Protein AF-A0AAU1V362-F1 (afdb_monomer_lite)

Secondary structure (DSSP, 8-state):
--HHHHHHHHHHHHHHTS-HHHHHHHHHHHHHHHSPPPP--GGGGS---------

pLDDT: mean 77.1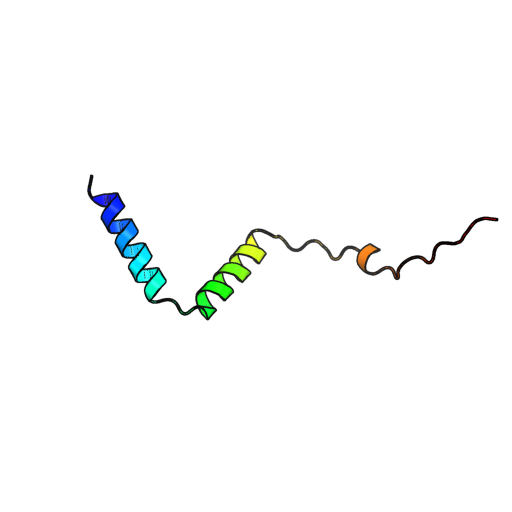, std 11.84, range [55.69, 95.56]

Foldseek 3Di:
DCPVVVVVVVVVVVVVPDDPVVVVVVVVVVCCVVDPDDDPDVVVVDDPPPDDDDD

Structure (mmCIF, N/CA/C/O backbone):
data_AF-A0AAU1V362-F1
#
_entry.id   AF-A0AAU1V362-F1
#
loop_
_atom_site.group_PDB
_atom_site.id
_atom_site.type_symbol
_atom_site.label_atom_id
_atom_site.label_alt_id
_atom_site.label_comp_id
_atom_site.label_asym_id
_atom_site.label_entity_id
_atom_site.label_seq_id
_atom_site.pdbx_PDB_ins_code
_atom_site.Cartn_x
_atom_site.Cartn_y
_atom_site.Cartn_z
_atom_site.occupancy
_atom_site.B_iso_or_equiv
_atom_site.auth_seq_id
_atom_site.auth_comp_id
_atom_site.auth_asym_id
_atom_site.auth_atom_id
_atom_site.pdbx_PDB_model_num
ATOM 1 N N . MET A 1 1 ? 4.021 26.760 23.099 1.00 55.69 1 MET A N 1
ATOM 2 C CA . MET A 1 1 ? 3.330 26.437 21.833 1.00 55.69 1 MET A CA 1
ATOM 3 C C . MET A 1 1 ? 2.907 24.969 21.907 1.00 55.69 1 MET A C 1
ATOM 5 O O . MET A 1 1 ? 3.747 24.128 21.638 1.00 55.69 1 MET A O 1
ATOM 9 N N . PRO A 1 2 ? 1.673 24.652 22.340 1.00 62.81 2 PRO A N 1
ATOM 10 C CA . PRO A 1 2 ? 1.228 23.280 22.650 1.00 62.81 2 PRO A CA 1
ATOM 11 C C . PRO A 1 2 ? 0.683 22.486 21.444 1.00 62.81 2 PRO A C 1
ATOM 13 O O . PRO A 1 2 ? 0.266 21.340 21.572 1.00 62.81 2 PRO A O 1
ATOM 16 N N . ALA A 1 3 ? 0.641 23.087 20.253 1.00 62.94 3 ALA A N 1
ATOM 17 C CA . ALA A 1 3 ? 0.038 22.453 19.080 1.00 62.94 3 ALA A CA 1
ATOM 18 C C . ALA A 1 3 ? 0.874 21.286 18.518 1.00 62.94 3 ALA A C 1
ATOM 20 O O . ALA A 1 3 ? 0.312 20.343 17.969 1.00 62.94 3 ALA A O 1
ATOM 21 N N . THR A 1 4 ? 2.205 21.326 18.653 1.00 67.38 4 THR A N 1
ATOM 22 C CA . THR A 1 4 ? 3.091 20.280 18.114 1.00 67.38 4 THR A CA 1
ATOM 23 C C . THR A 1 4 ? 3.122 19.034 18.998 1.00 67.38 4 THR A C 1
ATOM 25 O O . THR A 1 4 ? 3.043 17.934 18.472 1.00 67.38 4 THR A O 1
ATOM 28 N N . GLU A 1 5 ? 3.151 19.178 20.328 1.00 73.44 5 GLU A N 1
ATOM 29 C CA . GLU A 1 5 ? 3.150 18.037 21.267 1.00 73.44 5 GLU A CA 1
ATOM 30 C C . GLU A 1 5 ? 1.868 17.196 21.178 1.00 73.44 5 GLU A C 1
ATOM 32 O O . GLU A 1 5 ? 1.922 15.967 21.198 1.00 73.44 5 GLU A O 1
ATOM 37 N N . SER A 1 6 ? 0.719 17.855 21.008 1.00 71.56 6 SER A N 1
ATOM 38 C CA . SER A 1 6 ? -0.576 17.184 20.899 1.00 71.56 6 SER A CA 1
ATOM 39 C C . SER A 1 6 ? -0.686 16.391 19.590 1.00 71.56 6 SER A C 1
ATOM 41 O O . SER A 1 6 ? -1.221 15.284 19.586 1.00 71.56 6 SER A O 1
ATOM 43 N N . ASN A 1 7 ? -0.098 16.906 18.502 1.00 77.38 7 ASN A N 1
ATOM 44 C CA . ASN A 1 7 ? -0.024 16.201 17.223 1.00 77.38 7 ASN A CA 1
ATOM 45 C C . ASN A 1 7 ? 0.869 14.951 17.311 1.00 77.38 7 ASN A C 1
ATOM 47 O O . ASN A 1 7 ? 0.485 13.880 16.853 1.00 77.38 7 ASN A O 1
ATOM 51 N N . GLU A 1 8 ? 2.032 15.054 17.954 1.00 79.12 8 GLU A N 1
ATOM 52 C CA . GLU A 1 8 ? 2.969 13.932 18.106 1.00 79.12 8 GLU A CA 1
ATOM 53 C C . GLU A 1 8 ? 2.337 12.790 18.918 1.00 79.12 8 GLU A C 1
ATOM 55 O O . GLU A 1 8 ? 2.347 11.637 18.489 1.00 79.12 8 GLU A O 1
ATOM 60 N N . GLN A 1 9 ? 1.709 13.107 20.057 1.00 75.06 9 GLN A N 1
ATOM 61 C CA . GLN A 1 9 ? 1.013 12.126 20.901 1.00 75.06 9 GLN A CA 1
ATOM 62 C C . GLN A 1 9 ? -0.121 11.415 20.150 1.00 75.06 9 GLN A C 1
ATOM 64 O O . GLN A 1 9 ? -0.299 10.202 20.287 1.00 75.06 9 GLN A O 1
ATOM 69 N N . GLN A 1 10 ? -0.862 12.157 19.325 1.00 75.75 10 G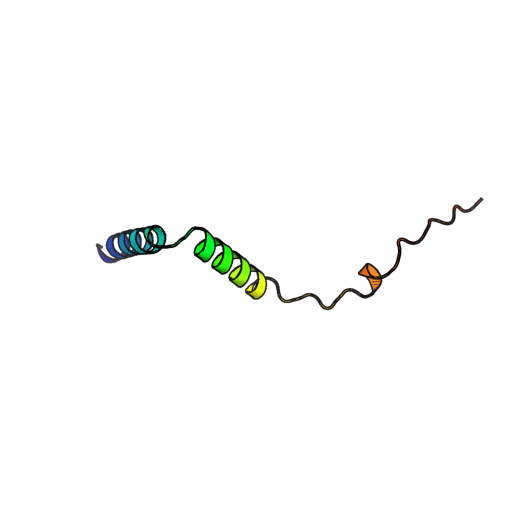LN A N 1
ATOM 70 C CA . GLN A 1 10 ? -1.923 11.602 18.494 1.00 75.75 10 GLN A CA 1
ATOM 71 C C . GLN A 1 10 ? -1.371 10.661 17.412 1.00 75.75 10 GLN A C 1
ATOM 73 O O . GLN A 1 10 ? -1.948 9.598 17.180 1.00 75.75 10 GLN A O 1
ATOM 78 N N . LEU A 1 11 ? -0.234 10.997 16.792 1.00 80.88 11 LEU A N 1
ATOM 79 C CA . LEU A 1 11 ? 0.444 10.123 15.829 1.00 80.88 11 LEU A CA 1
ATOM 80 C C . LEU A 1 11 ? 0.906 8.813 16.482 1.00 80.88 11 LEU A C 1
ATOM 82 O O . LEU A 1 11 ? 0.672 7.743 15.921 1.00 80.88 11 LEU A O 1
ATOM 86 N N . TYR A 1 12 ? 1.482 8.867 17.687 1.00 77.50 12 TYR A N 1
ATOM 87 C CA . TYR A 1 12 ? 1.870 7.656 18.422 1.00 77.50 12 TYR A CA 1
ATOM 88 C C . TYR A 1 12 ? 0.669 6.763 18.762 1.00 77.50 12 TYR A C 1
ATOM 90 O O . TYR A 1 12 ? 0.754 5.544 18.605 1.00 77.50 12 TYR A O 1
ATOM 98 N N . ALA A 1 13 ? -0.458 7.348 19.179 1.00 77.44 13 ALA A N 1
ATOM 99 C CA . ALA A 1 13 ? -1.679 6.597 19.471 1.00 77.44 13 ALA A CA 1
ATOM 100 C C . ALA A 1 13 ? -2.265 5.924 18.218 1.00 77.44 13 ALA A C 1
ATOM 102 O O . ALA A 1 13 ? -2.699 4.773 18.285 1.00 77.44 13 ALA A O 1
ATOM 103 N N . VAL A 1 14 ? -2.230 6.608 17.069 1.00 79.25 14 VAL A N 1
ATOM 104 C CA . VAL A 1 14 ? -2.638 6.034 15.779 1.00 79.25 14 VAL A CA 1
ATOM 105 C C . VAL A 1 14 ? -1.747 4.850 15.417 1.00 79.25 14 VAL A C 1
ATOM 107 O O . VAL A 1 14 ? -2.277 3.780 15.134 1.00 79.25 14 VAL A O 1
ATOM 110 N N . VAL A 1 15 ? -0.420 5.003 15.490 1.00 76.69 15 VAL A N 1
ATOM 111 C CA . VAL A 1 15 ? 0.548 3.941 15.156 1.00 76.69 15 VAL A CA 1
ATOM 112 C C . VAL A 1 15 ? 0.396 2.723 16.077 1.00 76.69 15 VAL A C 1
ATOM 114 O O . VAL A 1 15 ? 0.474 1.592 15.602 1.00 76.69 15 VAL A O 1
ATOM 117 N N . ALA A 1 16 ? 0.112 2.929 17.366 1.00 78.81 16 ALA A N 1
ATOM 118 C CA . ALA A 1 16 ? -0.097 1.845 18.329 1.00 78.81 16 ALA A CA 1
ATOM 119 C C . ALA A 1 16 ? -1.352 0.992 18.048 1.00 78.81 16 ALA A C 1
ATOM 121 O O . ALA A 1 16 ? -1.420 -0.156 18.486 1.00 78.81 16 ALA A O 1
ATOM 122 N N . GLY A 1 17 ? -2.333 1.528 17.313 1.00 83.25 17 GLY A N 1
ATOM 123 C CA . GLY A 1 17 ? -3.536 0.804 16.891 1.00 83.25 17 GLY A CA 1
ATOM 124 C C . GLY A 1 17 ? -3.383 0.016 15.586 1.00 83.25 17 GLY A C 1
ATOM 125 O O . GLY A 1 17 ? -4.299 -0.719 15.212 1.00 83.25 17 GLY A O 1
ATOM 126 N N . VAL A 1 18 ? -2.256 0.154 14.877 1.00 86.69 18 VAL A N 1
ATOM 127 C CA . VAL A 1 18 ? -2.049 -0.470 13.564 1.00 86.69 18 VAL A CA 1
ATOM 128 C C . VAL A 1 18 ? -1.416 -1.851 13.719 1.00 86.69 18 VAL A C 1
ATOM 130 O O . VAL A 1 18 ? -0.426 -2.037 14.424 1.00 86.69 18 VAL A O 1
ATOM 133 N N . SER A 1 19 ? -1.952 -2.846 13.012 1.00 91.00 19 SER A N 1
ATOM 134 C CA . SER A 1 19 ? -1.297 -4.151 12.914 1.00 91.00 19 SER A CA 1
ATOM 135 C C . SER A 1 19 ? 0.010 -4.038 12.123 1.00 91.00 19 SER A C 1
ATOM 137 O O . SER A 1 19 ? 0.057 -3.365 11.095 1.00 91.00 19 SER A O 1
ATOM 139 N N . MET A 1 20 ? 1.043 -4.792 12.513 1.00 91.19 20 MET A N 1
ATOM 140 C CA . MET A 1 20 ? 2.303 -4.896 11.759 1.00 91.19 20 MET A CA 1
ATOM 141 C C . MET A 1 20 ? 2.078 -5.207 10.267 1.00 91.19 20 MET A C 1
ATOM 143 O O . MET A 1 20 ? 2.819 -4.736 9.409 1.00 91.19 20 MET A O 1
ATOM 147 N N . ARG A 1 21 ? 1.022 -5.966 9.939 1.00 93.38 21 ARG A N 1
ATOM 148 C CA . ARG A 1 21 ? 0.640 -6.260 8.551 1.00 93.38 21 ARG A CA 1
ATOM 149 C C . ARG A 1 21 ? 0.242 -5.002 7.775 1.00 93.38 21 ARG A C 1
ATOM 151 O O . ARG A 1 21 ? 0.669 -4.852 6.636 1.00 93.38 21 ARG A O 1
ATOM 158 N N . ASP A 1 22 ? -0.558 -4.129 8.377 1.00 93.06 22 ASP A N 1
ATOM 159 C CA . ASP A 1 22 ? -1.028 -2.890 7.745 1.00 93.06 22 ASP A CA 1
ATOM 160 C C . ASP A 1 22 ? 0.128 -1.906 7.531 1.00 93.06 22 ASP A C 1
ATOM 162 O O . ASP A 1 22 ? 0.239 -1.278 6.476 1.00 93.06 22 ASP A O 1
ATOM 166 N N . LEU A 1 23 ? 1.056 -1.848 8.496 1.00 92.00 23 LEU A N 1
ATOM 167 C CA . LEU A 1 23 ? 2.280 -1.062 8.362 1.00 92.00 23 LEU A CA 1
ATOM 168 C C . LEU A 1 23 ? 3.129 -1.555 7.179 1.00 92.00 23 LEU A C 1
ATOM 170 O O . LEU A 1 23 ? 3.520 -0.760 6.327 1.00 92.00 23 LEU A O 1
ATOM 174 N N . LEU A 1 24 ? 3.359 -2.868 7.076 1.00 94.94 24 LEU A N 1
ATOM 175 C CA . LEU A 1 24 ? 4.104 -3.462 5.960 1.00 94.94 24 LEU A CA 1
ATOM 176 C C . LEU A 1 24 ? 3.407 -3.249 4.607 1.00 94.94 24 LEU A C 1
ATOM 178 O O . LEU A 1 24 ? 4.075 -2.943 3.618 1.00 94.94 24 LEU A O 1
ATOM 182 N N . ALA A 1 25 ? 2.077 -3.375 4.556 1.00 95.56 25 ALA A N 1
ATOM 183 C CA . ALA A 1 25 ? 1.298 -3.104 3.349 1.00 95.56 25 ALA A CA 1
ATOM 184 C C . ALA A 1 25 ? 1.434 -1.637 2.910 1.00 95.56 25 ALA A C 1
ATOM 186 O O . ALA A 1 25 ? 1.658 -1.362 1.729 1.00 95.56 25 ALA A O 1
ATOM 187 N N . SER A 1 26 ? 1.392 -0.705 3.864 1.00 94.19 26 SER A N 1
ATOM 188 C CA . SER A 1 26 ? 1.612 0.723 3.615 1.00 94.19 26 SER A CA 1
ATOM 189 C C . SER A 1 26 ? 3.029 1.000 3.099 1.00 94.19 26 SER A C 1
ATOM 191 O O . SER A 1 26 ? 3.194 1.746 2.133 1.00 94.19 26 SER A O 1
ATOM 193 N N . CYS A 1 27 ? 4.055 0.353 3.666 1.00 92.75 27 CYS A N 1
ATOM 194 C CA . CYS A 1 27 ? 5.432 0.452 3.172 1.00 92.75 27 CYS A CA 1
ATOM 195 C C . CYS A 1 27 ? 5.573 -0.067 1.730 1.00 92.75 27 CYS A C 1
ATOM 197 O O . CYS A 1 27 ? 6.236 0.571 0.912 1.00 92.75 27 CYS A O 1
ATOM 199 N N . ALA A 1 28 ? 4.931 -1.189 1.390 1.00 93.81 28 ALA A N 1
ATOM 200 C CA . ALA A 1 28 ? 4.940 -1.722 0.027 1.00 93.81 28 ALA A CA 1
ATOM 201 C C . ALA A 1 28 ? 4.242 -0.776 -0.968 1.00 93.81 28 ALA A C 1
ATOM 203 O O . ALA A 1 28 ? 4.757 -0.546 -2.065 1.00 93.81 28 ALA A O 1
ATOM 204 N N . ALA A 1 29 ? 3.113 -0.180 -0.573 1.00 92.69 29 ALA A N 1
ATOM 205 C CA . ALA A 1 29 ? 2.404 0.809 -1.381 1.00 92.69 29 ALA A CA 1
ATOM 206 C C . ALA A 1 29 ? 3.254 2.069 -1.616 1.00 92.69 29 ALA A C 1
ATOM 208 O O . ALA A 1 29 ? 3.402 2.511 -2.755 1.00 92.69 29 ALA A O 1
ATOM 209 N N . ALA A 1 30 ? 3.882 2.606 -0.566 1.00 94.69 30 ALA A N 1
ATOM 210 C CA . ALA A 1 30 ? 4.794 3.743 -0.678 1.00 94.69 30 ALA A CA 1
ATOM 211 C C . ALA A 1 30 ? 5.975 3.440 -1.614 1.00 94.69 30 ALA A C 1
ATOM 213 O O . ALA A 1 30 ? 6.334 4.273 -2.448 1.00 94.69 30 ALA A O 1
ATOM 214 N N . ASN A 1 31 ? 6.533 2.228 -1.536 1.00 91.25 31 ASN A N 1
ATOM 215 C CA . ASN A 1 31 ? 7.596 1.798 -2.436 1.00 91.25 31 ASN A CA 1
ATOM 216 C C . ASN A 1 31 ? 7.138 1.756 -3.901 1.00 91.25 31 ASN A C 1
ATOM 218 O O . ASN A 1 31 ? 7.895 2.173 -4.770 1.00 91.25 31 ASN A O 1
ATOM 222 N N . ALA A 1 32 ? 5.912 1.307 -4.187 1.00 88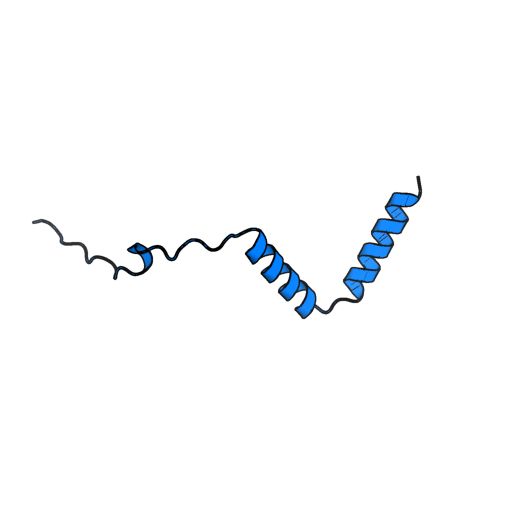.75 32 ALA A N 1
ATOM 223 C CA . ALA A 1 32 ? 5.361 1.305 -5.545 1.00 88.75 32 ALA A CA 1
ATOM 224 C C . ALA A 1 32 ? 5.096 2.722 -6.087 1.00 88.75 32 ALA A C 1
ATOM 226 O O . ALA A 1 32 ? 5.267 2.969 -7.277 1.00 88.75 32 ALA A O 1
ATOM 227 N N . ILE A 1 33 ? 4.713 3.663 -5.219 1.00 88.88 33 ILE A N 1
ATOM 228 C CA . ILE A 1 33 ? 4.529 5.074 -5.594 1.00 88.88 33 ILE A CA 1
ATOM 229 C C . ILE A 1 33 ? 5.883 5.735 -5.882 1.00 88.88 33 ILE A C 1
ATOM 231 O O . ILE A 1 33 ? 6.037 6.428 -6.886 1.00 88.88 33 ILE A O 1
ATOM 235 N N . SER A 1 34 ? 6.871 5.518 -5.009 1.00 89.25 34 SER A N 1
ATOM 236 C CA . SER A 1 34 ? 8.206 6.116 -5.142 1.00 89.25 34 SER A CA 1
ATOM 237 C C . SER A 1 34 ? 9.071 5.426 -6.191 1.00 89.25 34 SER A C 1
ATOM 239 O O . SER A 1 34 ? 10.053 6.009 -6.655 1.00 89.25 34 SER A O 1
ATOM 241 N N . THR A 1 35 ? 8.739 4.188 -6.541 1.00 84.69 35 THR A N 1
ATOM 242 C CA . THR A 1 35 ? 9.460 3.403 -7.534 1.00 84.69 35 THR A CA 1
ATOM 243 C C . THR A 1 35 ? 8.510 3.151 -8.690 1.00 84.69 35 THR A C 1
ATOM 245 O O . THR A 1 35 ? 7.854 2.106 -8.721 1.00 84.69 35 THR A O 1
ATOM 248 N N . PRO A 1 36 ? 8.400 4.100 -9.640 1.00 78.19 36 PRO A N 1
ATOM 249 C CA . PRO A 1 36 ? 7.604 3.855 -10.827 1.00 78.19 36 PRO A CA 1
ATOM 250 C C . PRO A 1 36 ? 8.111 2.568 -11.491 1.00 78.19 36 PRO A C 1
ATOM 252 O O . PRO A 1 36 ? 9.329 2.335 -11.514 1.00 78.19 36 PRO A O 1
ATOM 255 N N . PRO A 1 37 ? 7.212 1.709 -12.005 1.00 76.81 37 PRO A N 1
ATOM 256 C CA . PRO A 1 37 ? 7.628 0.476 -12.646 1.00 76.81 37 PRO A CA 1
ATOM 257 C C . PRO A 1 37 ? 8.581 0.827 -13.786 1.00 76.81 37 PRO A C 1
ATOM 259 O O . PRO A 1 37 ? 8.222 1.558 -14.712 1.00 76.81 37 PRO A O 1
ATOM 262 N N . ARG A 1 38 ? 9.815 0.320 -13.713 1.00 70.06 38 ARG A N 1
ATOM 263 C CA . ARG A 1 38 ? 10.685 0.333 -14.885 1.00 70.06 38 ARG A CA 1
ATOM 264 C C . ARG A 1 38 ? 10.018 -0.554 -15.925 1.00 70.06 38 ARG A C 1
ATOM 266 O O . ARG A 1 38 ? 9.556 -1.646 -15.591 1.00 70.06 38 ARG A O 1
ATOM 273 N N . LEU A 1 39 ? 9.949 -0.074 -17.166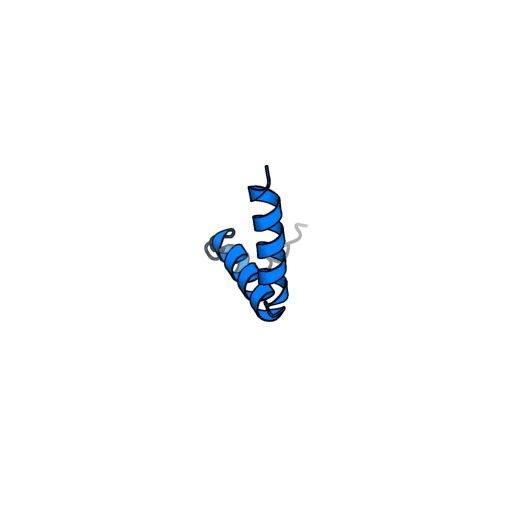 1.00 75.44 39 LEU A N 1
ATOM 274 C CA . LEU A 1 39 ? 9.606 -0.938 -18.290 1.00 75.44 39 LEU A CA 1
ATOM 275 C C . LEU A 1 39 ? 10.473 -2.200 -18.191 1.00 75.44 39 LEU A C 1
ATOM 277 O O . LEU A 1 39 ? 11.652 -2.066 -17.843 1.00 75.44 39 LEU A O 1
ATOM 281 N N . PRO A 1 40 ? 9.904 -3.397 -18.420 1.00 70.19 40 PRO A N 1
ATOM 282 C CA . PRO A 1 40 ? 10.684 -4.621 -18.411 1.00 70.19 40 PRO A CA 1
ATOM 283 C C . PRO A 1 40 ? 11.866 -4.418 -19.351 1.00 70.19 40 PRO A C 1
ATOM 285 O O . PRO A 1 40 ? 11.688 -4.144 -20.538 1.00 70.19 40 PRO A O 1
ATOM 288 N N . ASP A 1 41 ? 13.060 -4.448 -18.771 1.00 65.62 41 ASP A N 1
ATOM 289 C CA . ASP A 1 41 ? 14.290 -4.259 -19.510 1.00 65.62 41 ASP A CA 1
ATOM 290 C C . ASP A 1 41 ? 14.435 -5.458 -20.463 1.00 65.62 41 ASP A C 1
ATOM 292 O O . ASP A 1 41 ? 14.439 -6.603 -19.997 1.00 65.62 41 ASP A O 1
ATOM 296 N N . PRO A 1 42 ? 14.465 -5.239 -21.790 1.00 63.91 42 PRO A N 1
ATOM 297 C CA . PRO A 1 42 ? 14.528 -6.338 -22.746 1.00 63.91 42 PRO A CA 1
ATOM 298 C C . PRO A 1 42 ? 15.826 -7.151 -22.605 1.00 63.91 42 PRO A C 1
ATOM 300 O O . PRO A 1 42 ? 15.827 -8.336 -22.933 1.00 63.91 42 PRO A O 1
ATOM 303 N N . GLU A 1 43 ? 16.894 -6.564 -22.050 1.00 61.62 43 GLU A N 1
ATOM 304 C CA . GLU A 1 43 ? 18.183 -7.227 -21.823 1.00 61.62 43 GLU A CA 1
ATOM 305 C C . GLU A 1 43 ? 18.173 -8.098 -20.557 1.00 61.62 43 GLU A C 1
ATOM 307 O O . GLU A 1 43 ? 18.864 -9.112 -20.505 1.00 61.62 43 GLU A O 1
ATOM 312 N N . ALA A 1 44 ? 17.331 -7.798 -19.561 1.00 62.81 44 ALA A N 1
ATOM 313 C CA . ALA A 1 44 ? 17.119 -8.670 -18.399 1.00 62.81 44 ALA A CA 1
ATOM 314 C C . ALA A 1 44 ? 16.423 -10.000 -18.760 1.00 62.81 44 ALA A C 1
ATOM 316 O O . ALA A 1 44 ? 16.431 -10.943 -17.966 1.00 62.81 44 ALA A O 1
ATOM 317 N N . SER A 1 45 ? 15.825 -10.081 -19.954 1.00 61.66 45 SER A N 1
ATOM 318 C CA . SER A 1 45 ? 15.262 -11.314 -20.514 1.00 61.66 45 SER A CA 1
ATOM 319 C C . SER A 1 45 ? 16.269 -12.096 -21.369 1.00 61.66 45 SER A C 1
ATOM 321 O O . SER A 1 45 ? 15.995 -13.237 -21.749 1.00 61.66 45 SER A O 1
ATOM 323 N N . ALA A 1 46 ? 17.444 -11.527 -21.659 1.00 65.19 46 ALA A N 1
ATOM 324 C CA . ALA A 1 46 ? 18.469 -12.231 -22.410 1.00 65.19 46 ALA A CA 1
ATOM 325 C C . ALA A 1 46 ? 19.146 -13.287 -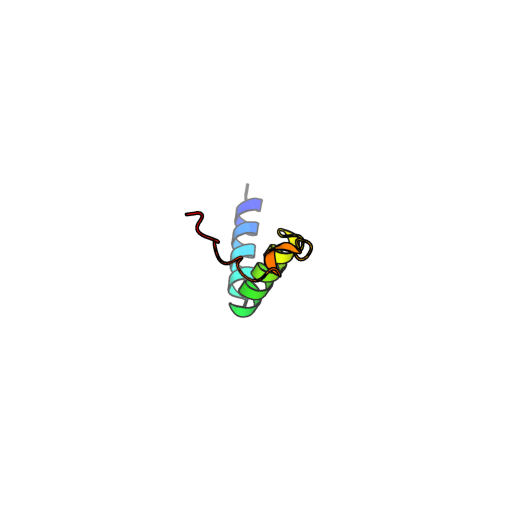21.512 1.00 65.19 46 ALA A C 1
ATOM 327 O O . ALA A 1 46 ? 19.587 -12.974 -20.402 1.00 65.19 46 ALA A O 1
ATOM 328 N N . PRO A 1 47 ? 19.253 -14.555 -21.955 1.00 68.88 47 PRO A N 1
ATOM 329 C CA . PRO A 1 47 ? 20.053 -15.541 -21.239 1.00 68.88 47 PRO A CA 1
ATOM 330 C C . PRO A 1 47 ? 21.506 -15.045 -21.155 1.00 68.88 47 PRO A C 1
ATOM 332 O O . PRO A 1 47 ? 21.979 -14.431 -22.114 1.00 68.88 47 PRO A O 1
ATOM 335 N N . PRO A 1 48 ? 22.237 -15.310 -20.053 1.00 67.12 48 PRO A N 1
ATOM 336 C CA . PRO A 1 48 ? 23.600 -14.815 -19.893 1.00 67.12 48 PRO A CA 1
ATOM 337 C C . PRO A 1 48 ? 24.457 -15.271 -21.078 1.00 67.12 48 PRO A C 1
ATOM 339 O O . PRO A 1 48 ? 24.672 -16.472 -21.280 1.00 67.12 48 PRO A O 1
ATOM 342 N N . SER A 1 49 ? 24.918 -14.307 -21.878 1.00 66.88 49 SER A N 1
ATOM 343 C CA . SER A 1 49 ? 25.781 -14.535 -23.034 1.00 66.88 49 SER A CA 1
ATOM 344 C C . SER A 1 49 ? 27.031 -15.286 -22.583 1.00 66.88 49 SER A C 1
ATOM 346 O O . SER A 1 49 ? 27.873 -14.741 -21.870 1.00 66.88 49 SER A O 1
ATOM 348 N N . ARG A 1 50 ? 27.156 -16.565 -22.966 1.00 66.88 50 ARG A N 1
ATOM 349 C CA . ARG A 1 50 ? 28.365 -17.350 -22.691 1.00 66.88 50 ARG A CA 1
ATOM 350 C C . ARG A 1 50 ? 29.543 -16.684 -23.397 1.00 66.88 50 ARG A C 1
ATOM 352 O O . ARG A 1 50 ? 29.554 -16.573 -24.620 1.00 66.88 50 ARG A O 1
ATOM 359 N N . HIS A 1 51 ? 30.513 -16.247 -22.602 1.00 67.00 51 HIS A N 1
ATOM 360 C CA . HIS A 1 51 ? 31.774 -15.667 -23.044 1.00 67.00 51 HIS A CA 1
ATOM 361 C C . HIS A 1 51 ? 32.442 -16.574 -24.084 1.00 67.00 51 HIS A C 1
ATOM 363 O O . HIS A 1 51 ? 32.839 -17.696 -23.769 1.00 67.00 51 HIS A O 1
ATOM 369 N N . ARG A 1 52 ? 32.562 -16.099 -25.329 1.00 69.75 52 ARG A N 1
ATOM 370 C CA . ARG A 1 52 ? 33.419 -16.742 -26.325 1.00 69.75 52 ARG A CA 1
ATOM 371 C C . ARG A 1 52 ? 34.838 -16.223 -26.130 1.00 69.75 52 ARG A C 1
ATOM 373 O O . ARG A 1 52 ? 35.153 -15.105 -26.519 1.00 69.75 52 ARG A O 1
ATOM 380 N N . GLU A 1 53 ? 35.647 -17.049 -25.486 1.00 62.88 53 GLU A N 1
ATOM 381 C CA . GLU A 1 53 ? 37.096 -16.917 -25.357 1.00 62.88 53 GLU A CA 1
ATOM 382 C C . GLU A 1 53 ? 37.731 -16.851 -26.758 1.00 62.88 53 GLU A C 1
ATOM 384 O O . GLU A 1 53 ? 37.452 -17.697 -27.614 1.00 62.88 53 GLU A O 1
ATOM 389 N N . ALA A 1 54 ? 38.505 -15.797 -27.029 1.00 57.47 54 ALA A N 1
ATOM 390 C CA . ALA A 1 54 ?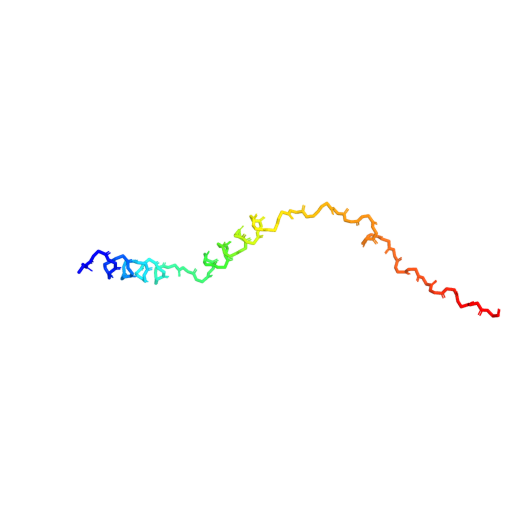 39.249 -15.641 -28.275 1.00 57.47 54 ALA A CA 1
ATOM 391 C C . ALA A 1 54 ? 40.678 -16.161 -28.062 1.00 57.47 54 ALA A C 1
ATOM 393 O O . ALA A 1 54 ? 41.381 -15.671 -27.179 1.00 57.47 54 ALA A O 1
ATOM 394 N N . ALA A 1 55 ? 41.032 -17.181 -28.848 1.00 58.22 55 ALA A N 1
ATOM 395 C CA . ALA A 1 55 ? 42.349 -17.808 -28.947 1.00 58.22 55 ALA A CA 1
ATOM 396 C C . ALA A 1 55 ? 43.319 -16.993 -29.814 1.00 58.22 55 ALA A C 1
ATOM 398 O O . ALA A 1 55 ? 42.827 -16.251 -30.698 1.00 58.22 55 ALA A O 1
#

Radius of gyration: 23.47 Å; chains: 1; bounding box: 46×44×52 Å

Sequence (55 aa):
MPATESNEQQLYAVVAGVSMRDLLASCAAANAISTPPRLPDPEASAPPSRHREAA